Protein AF-A0A5B0SCW2-F1 (afdb_monomer_lite)

Secondary structure (DSSP, 8-state):
--------S-HHHHHHHTTSS--S--------GGGHHHHHHHHHHHIIIIITTHHHHHH----------

Organism: NCBI:txid56615

Sequence (69 aa):
MGVPYCIVKNKARLGTVVHKKTAAVVAFTDIRSEDKNELAKLVSAVKVNFLEKYEDAKRHWGGGIRLVQ

Radius of gyration: 15.96 Å; chains: 1; bounding box: 36×29×41 Å

InterPro domains:
  IPR001921 Large ribosomal subunit protein eL8, eukaryota [PR00882] (17-41)
  IPR001921 Large ribosomal subunit protein eL8, eukaryota [PR00882] (49-69)
  IPR004038 Ribosomal protein eL8/eL30/eS12/Gadd45 [PF01248] (1-39)
  IPR029064 Ribosomal protein eL30-like superfamily [G3DSA:3.30.1330.30] (1-69)
  IPR029064 Ribosomal protein eL30-like superfamily [SSF55315] (1-50)

Structure (mmCIF, N/CA/C/O backbone):
data_AF-A0A5B0SCW2-F1
#
_entry.id   AF-A0A5B0SCW2-F1
#
loop_
_atom_site.group_PDB
_atom_site.id
_atom_site.type_symbol
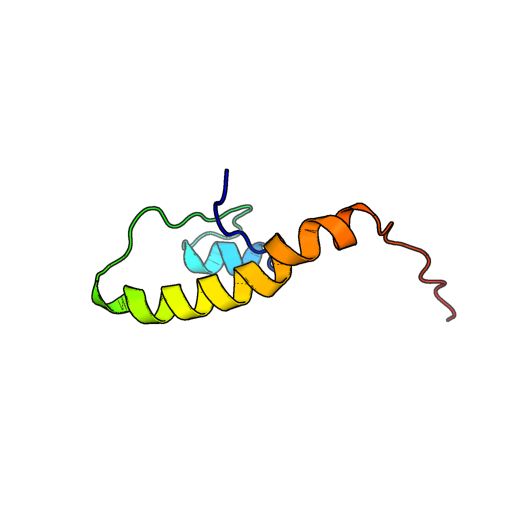_atom_site.label_atom_id
_atom_site.label_alt_id
_atom_site.label_comp_id
_atom_site.label_asym_id
_atom_site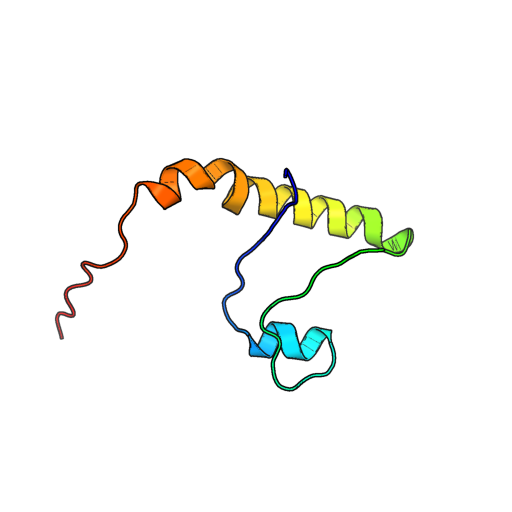.label_entity_id
_atom_site.label_seq_id
_atom_site.pdbx_PDB_ins_code
_atom_site.Cartn_x
_atom_site.Cartn_y
_atom_site.Cartn_z
_atom_site.occupancy
_atom_site.B_iso_or_equiv
_atom_site.auth_seq_id
_atom_site.auth_comp_id
_atom_site.auth_asym_id
_atom_site.auth_atom_id
_atom_site.pdbx_PDB_model_num
ATOM 1 N N . MET A 1 1 ? -4.693 16.753 -0.675 1.00 62.22 1 MET A N 1
ATOM 2 C CA . MET A 1 1 ? -5.261 15.463 -0.221 1.00 62.22 1 MET A CA 1
ATOM 3 C C . MET A 1 1 ? -4.125 14.621 0.361 1.00 62.22 1 MET A C 1
ATOM 5 O O . MET A 1 1 ? -3.388 14.014 -0.399 1.00 62.22 1 MET A O 1
ATOM 9 N N . GLY A 1 2 ? -3.908 14.658 1.682 1.00 77.25 2 GLY A N 1
ATOM 10 C CA . GLY A 1 2 ? -2.763 14.027 2.372 1.00 77.25 2 GLY A CA 1
ATOM 11 C C . GLY A 1 2 ? -2.980 12.559 2.758 1.00 77.25 2 GLY A C 1
ATOM 12 O O . GLY A 1 2 ? -2.589 12.143 3.847 1.00 77.25 2 GLY A O 1
ATOM 13 N N . VAL A 1 3 ? -3.663 11.794 1.904 1.00 87.75 3 VAL A N 1
ATOM 14 C CA . VAL A 1 3 ? -3.980 10.386 2.171 1.00 87.75 3 VAL A CA 1
ATOM 15 C C . VAL A 1 3 ? -2.744 9.531 1.861 1.00 87.75 3 VAL A C 1
ATOM 17 O O . VAL A 1 3 ? -2.217 9.624 0.751 1.00 87.75 3 VAL A O 1
ATOM 20 N N . PRO A 1 4 ? -2.253 8.711 2.808 1.00 90.88 4 PRO A N 1
ATOM 21 C CA . PRO A 1 4 ? -1.118 7.830 2.563 1.00 90.88 4 PRO A CA 1
ATOM 22 C C . PRO A 1 4 ? -1.482 6.748 1.545 1.00 90.88 4 PRO A C 1
ATOM 24 O O . PRO A 1 4 ? -2.514 6.091 1.671 1.00 90.88 4 PRO A O 1
ATOM 27 N N . TYR A 1 5 ? -0.613 6.544 0.556 1.00 91.69 5 TYR A N 1
ATOM 28 C CA . TYR A 1 5 ? -0.774 5.517 -0.468 1.00 91.69 5 TYR A CA 1
ATOM 29 C C . TYR A 1 5 ? 0.532 4.754 -0.667 1.00 91.69 5 TYR A C 1
ATOM 31 O O . TYR A 1 5 ? 1.621 5.299 -0.494 1.00 91.69 5 TYR A O 1
ATOM 39 N N . CYS A 1 6 ? 0.420 3.492 -1.064 1.00 91.56 6 CYS A N 1
ATOM 40 C CA . CYS A 1 6 ? 1.553 2.668 -1.451 1.00 91.56 6 CYS A CA 1
ATOM 41 C C . CYS A 1 6 ? 1.255 1.944 -2.763 1.00 91.56 6 CYS A C 1
ATOM 43 O O . CYS A 1 6 ? 0.116 1.574 -3.048 1.00 91.56 6 CYS A O 1
ATOM 45 N N . ILE A 1 7 ? 2.296 1.735 -3.567 1.00 91.62 7 ILE A N 1
ATOM 46 C CA . ILE A 1 7 ? 2.214 0.937 -4.789 1.00 91.62 7 ILE A CA 1
ATOM 47 C C . ILE A 1 7 ? 2.782 -0.440 -4.470 1.00 91.62 7 ILE A C 1
ATOM 49 O O . ILE A 1 7 ? 3.945 -0.577 -4.090 1.00 91.62 7 ILE A O 1
ATOM 53 N N . VAL A 1 8 ? 1.955 -1.471 -4.618 1.00 90.88 8 VAL A N 1
ATOM 54 C CA . VAL A 1 8 ? 2.349 -2.858 -4.360 1.00 90.88 8 VAL A CA 1
ATOM 55 C C . VAL A 1 8 ? 2.656 -3.597 -5.657 1.00 90.88 8 VAL A C 1
ATOM 57 O O . VAL A 1 8 ? 2.054 -3.355 -6.699 1.00 90.88 8 VAL A O 1
ATOM 60 N N . LYS A 1 9 ? 3.584 -4.556 -5.586 1.00 89.50 9 LYS A N 1
ATOM 61 C CA . LYS A 1 9 ? 4.150 -5.233 -6.764 1.00 89.50 9 LYS A CA 1
ATOM 62 C C . LYS A 1 9 ? 3.140 -6.040 -7.594 1.00 89.50 9 LYS A C 1
ATOM 64 O O . LYS A 1 9 ? 3.361 -6.231 -8.783 1.00 89.50 9 LYS A O 1
ATOM 69 N N . ASN A 1 10 ? 2.082 -6.589 -6.990 1.00 92.38 10 ASN A N 1
ATOM 70 C CA . ASN A 1 10 ? 1.213 -7.557 -7.668 1.00 92.38 10 ASN A CA 1
ATOM 71 C C . ASN A 1 10 ? -0.279 -7.356 -7.345 1.00 92.38 10 ASN A C 1
ATOM 73 O O . ASN A 1 10 ? -0.689 -7.484 -6.191 1.00 92.38 10 ASN A O 1
ATOM 77 N N . LYS A 1 11 ? -1.099 -7.157 -8.389 1.00 92.94 11 LYS A N 1
ATOM 78 C CA . LYS A 1 11 ? -2.569 -7.028 -8.309 1.00 92.94 11 LYS A CA 1
ATOM 79 C C . LYS A 1 11 ? -3.293 -8.280 -7.793 1.00 92.94 11 LYS A C 1
ATOM 81 O O . LYS A 1 11 ? -4.386 -8.186 -7.240 1.00 92.94 11 LYS A O 1
ATOM 86 N N . ALA A 1 12 ? -2.705 -9.464 -7.965 1.00 93.56 12 ALA A N 1
ATOM 87 C CA . ALA A 1 12 ? -3.249 -10.710 -7.430 1.00 93.56 12 ALA A CA 1
ATOM 88 C C . ALA A 1 12 ? -3.144 -10.747 -5.898 1.00 93.56 12 ALA A C 1
ATOM 90 O O . ALA A 1 12 ? -4.080 -11.184 -5.241 1.00 93.56 12 ALA A O 1
ATOM 91 N N . ARG A 1 13 ? -2.062 -10.196 -5.320 1.00 92.50 13 ARG A N 1
ATOM 92 C CA . ARG A 1 13 ? -1.899 -10.091 -3.857 1.00 92.50 13 ARG A CA 1
ATOM 93 C C . ARG A 1 13 ? -2.900 -9.125 -3.225 1.00 92.50 13 ARG A C 1
ATOM 95 O O . ARG A 1 13 ? -3.316 -9.332 -2.095 1.00 92.50 13 ARG A O 1
ATOM 102 N N . LEU A 1 14 ? -3.308 -8.085 -3.950 1.00 93.44 14 LEU A N 1
ATOM 103 C CA . LEU A 1 14 ? -4.430 -7.249 -3.516 1.00 93.44 14 LEU A CA 1
ATOM 104 C C . LEU A 1 14 ? -5.749 -8.027 -3.575 1.00 93.44 14 LEU A C 1
ATOM 106 O O . LEU A 1 14 ? -6.553 -7.947 -2.654 1.00 93.44 14 LEU A O 1
ATOM 110 N N . GLY A 1 15 ? -5.942 -8.829 -4.626 1.00 94.25 15 GLY A N 1
ATOM 111 C CA . GLY A 1 15 ? -7.109 -9.701 -4.770 1.00 94.25 15 GLY A CA 1
ATOM 112 C C . GLY A 1 15 ? -7.274 -10.688 -3.613 1.00 94.25 15 GLY A C 1
ATOM 113 O O . GLY A 1 15 ? -8.385 -10.846 -3.110 1.00 94.25 15 GLY A O 1
ATOM 114 N N . THR A 1 16 ? -6.179 -11.287 -3.130 1.00 94.06 16 THR A N 1
ATOM 115 C CA . THR A 1 16 ? -6.231 -12.245 -2.012 1.00 94.06 16 THR A CA 1
ATOM 116 C C . THR A 1 16 ? -6.757 -11.634 -0.713 1.00 94.06 16 THR A C 1
ATOM 118 O O . THR A 1 16 ? -7.398 -12.346 0.048 1.00 94.06 16 THR A O 1
ATOM 121 N N . VAL A 1 17 ? -6.547 -10.332 -0.476 1.00 91.06 17 VAL A N 1
ATOM 122 C CA . VAL A 1 17 ? -7.036 -9.636 0.734 1.00 91.06 17 VAL A CA 1
ATOM 123 C C . VAL A 1 17 ? -8.559 -9.481 0.724 1.00 91.06 17 VAL A C 1
ATOM 125 O O . VAL A 1 17 ? -9.192 -9.522 1.770 1.00 91.06 17 VAL A O 1
ATOM 128 N N . VAL A 1 18 ? -9.157 -9.327 -0.458 1.00 93.12 18 VAL A N 1
ATOM 129 C CA . VAL A 1 18 ? -10.604 -9.108 -0.634 1.00 93.12 18 VAL A CA 1
ATOM 130 C C . VAL A 1 18 ? -11.336 -10.346 -1.166 1.00 93.12 18 VAL A C 1
ATOM 132 O O . VAL A 1 18 ? -12.469 -10.245 -1.634 1.00 93.12 18 VAL A O 1
ATOM 135 N N . HIS A 1 19 ? -10.683 -11.514 -1.148 1.00 94.06 19 HIS A N 1
ATOM 136 C CA . HIS A 1 19 ? -11.198 -12.778 -1.690 1.00 94.06 19 HIS A CA 1
ATOM 137 C C . HIS A 1 19 ? -11.657 -12.688 -3.160 1.00 94.06 19 HIS A C 1
ATOM 139 O O . HIS A 1 19 ? -12.680 -13.246 -3.562 1.00 94.06 19 HIS A O 1
ATOM 145 N N . LYS A 1 20 ? -10.889 -11.977 -3.993 1.00 94.56 20 LYS A N 1
ATOM 146 C CA . LYS A 1 20 ? -11.095 -11.876 -5.446 1.00 94.56 20 LYS A CA 1
ATOM 147 C C . LYS A 1 20 ? -9.866 -12.377 -6.200 1.00 94.56 20 LYS A C 1
ATOM 149 O O . LYS A 1 20 ? -8.747 -12.334 -5.700 1.00 94.56 20 LYS A O 1
ATOM 154 N N . LYS A 1 21 ? -10.055 -12.787 -7.460 1.00 93.00 21 LYS A N 1
ATOM 155 C CA . LYS A 1 21 ? -8.950 -13.220 -8.339 1.00 93.00 21 LYS A CA 1
ATOM 156 C C . LYS A 1 21 ? -7.892 -12.122 -8.520 1.00 93.00 21 LYS A C 1
ATOM 158 O O . LYS A 1 21 ? -6.700 -12.405 -8.561 1.00 93.00 21 LYS A O 1
ATOM 163 N N . THR A 1 22 ? -8.327 -10.867 -8.627 1.00 94.19 22 THR A N 1
ATOM 164 C CA . THR A 1 22 ? -7.464 -9.686 -8.755 1.00 94.19 22 THR A CA 1
ATOM 165 C C . THR A 1 22 ? -8.174 -8.455 -8.203 1.00 94.19 22 THR A C 1
ATOM 167 O O . THR A 1 22 ? -9.385 -8.340 -8.378 1.00 94.19 22 THR A O 1
ATOM 170 N N . ALA A 1 23 ? -7.425 -7.508 -7.638 1.00 94.62 23 ALA A N 1
ATOM 171 C CA . ALA A 1 23 ? -7.917 -6.170 -7.313 1.00 94.62 23 ALA A CA 1
ATOM 172 C C . ALA A 1 23 ? -6.912 -5.117 -7.803 1.00 94.62 23 ALA A C 1
ATOM 174 O O . ALA A 1 23 ? -5.703 -5.307 -7.670 1.00 94.62 23 ALA A O 1
ATOM 175 N N . ALA A 1 24 ? -7.408 -4.037 -8.412 1.00 92.00 24 ALA A N 1
ATOM 176 C CA . ALA A 1 24 ? -6.561 -2.948 -8.899 1.00 92.00 24 ALA A CA 1
ATOM 177 C C . ALA A 1 24 ? -6.158 -1.993 -7.767 1.00 92.00 24 ALA A C 1
ATOM 179 O O . ALA A 1 24 ? -5.009 -1.570 -7.698 1.00 92.00 24 ALA A O 1
ATOM 180 N N . VAL A 1 25 ? -7.101 -1.686 -6.872 1.00 93.69 25 VAL A N 1
ATOM 181 C CA . VAL A 1 25 ? -6.929 -0.771 -5.740 1.00 93.69 25 VAL A CA 1
ATOM 182 C C . VAL A 1 25 ? -7.734 -1.306 -4.556 1.00 93.69 25 VAL A C 1
ATOM 184 O O . VAL A 1 25 ? -8.804 -1.884 -4.750 1.00 93.69 25 VAL A O 1
ATOM 187 N N . VAL A 1 26 ? -7.215 -1.118 -3.343 1.00 91.62 26 VAL A N 1
ATOM 188 C CA . VAL A 1 26 ? -7.909 -1.392 -2.078 1.00 91.62 26 VAL A CA 1
ATOM 189 C C . VAL A 1 26 ? -7.739 -0.167 -1.187 1.00 91.62 26 VAL A C 1
ATOM 191 O O . VAL A 1 26 ? -6.640 0.380 -1.103 1.00 91.62 26 VAL A O 1
ATOM 194 N N . ALA A 1 27 ? -8.819 0.261 -0.539 1.00 92.62 27 ALA A N 1
ATOM 195 C CA . ALA A 1 27 ? -8.812 1.366 0.408 1.00 92.62 27 ALA A CA 1
ATOM 196 C C . ALA A 1 27 ? -9.437 0.905 1.726 1.00 92.62 27 ALA A C 1
ATOM 198 O O . ALA A 1 27 ? -10.503 0.292 1.726 1.00 92.62 27 ALA A O 1
ATOM 199 N N . PHE A 1 28 ? -8.767 1.207 2.835 1.00 89.75 28 PHE A N 1
ATOM 200 C CA . PHE A 1 28 ? -9.311 1.010 4.173 1.00 89.75 28 PHE A CA 1
ATOM 201 C C . PHE A 1 28 ? -10.039 2.290 4.585 1.00 89.75 28 PHE A C 1
ATOM 203 O O . PHE A 1 28 ? -9.416 3.351 4.632 1.00 89.75 28 PHE A O 1
ATOM 210 N N . THR A 1 29 ? -11.343 2.205 4.847 1.00 90.94 29 THR A N 1
ATOM 211 C CA . THR A 1 29 ? -12.140 3.338 5.352 1.00 90.94 29 THR A CA 1
ATOM 212 C C . THR A 1 29 ? -12.212 3.327 6.872 1.00 90.94 29 THR A C 1
ATOM 214 O O . THR A 1 29 ? -12.053 4.365 7.505 1.00 90.94 29 THR A O 1
ATOM 217 N N . ASP A 1 30 ? -12.363 2.134 7.445 1.00 90.12 30 ASP A N 1
ATOM 218 C CA . ASP A 1 30 ? -12.565 1.912 8.867 1.00 90.12 30 ASP A CA 1
ATOM 219 C C . ASP A 1 30 ? -11.694 0.758 9.346 1.00 90.12 30 ASP A C 1
ATOM 221 O O . ASP A 1 30 ? -11.422 -0.195 8.611 1.00 90.12 30 ASP A O 1
ATOM 225 N N . ILE A 1 31 ? -11.260 0.851 10.599 1.00 91.00 31 ILE A N 1
ATOM 226 C CA . ILE A 1 31 ? -10.447 -0.169 11.254 1.00 91.00 31 ILE A CA 1
ATOM 227 C C . ILE A 1 31 ? -10.957 -0.451 12.654 1.00 91.00 31 ILE A C 1
ATOM 229 O O . ILE A 1 31 ? -11.486 0.426 13.344 1.00 91.00 31 ILE A O 1
ATOM 233 N N . ARG A 1 32 ? -10.746 -1.688 13.092 1.00 94.56 32 ARG A N 1
ATOM 234 C CA . ARG A 1 32 ? -11.020 -2.099 14.464 1.00 94.56 32 ARG A CA 1
ATOM 235 C C . ARG A 1 32 ? -9.986 -1.453 15.386 1.00 94.56 32 ARG A C 1
ATOM 237 O O . ARG A 1 32 ? -8.857 -1.168 14.985 1.00 94.56 32 ARG A O 1
ATOM 244 N N . SER A 1 33 ? -10.372 -1.187 16.631 1.00 92.19 33 SER A N 1
ATOM 245 C CA . SER A 1 33 ? -9.495 -0.495 17.587 1.00 92.19 33 SER A CA 1
ATOM 246 C C . SER A 1 33 ? -8.230 -1.284 17.929 1.00 92.19 33 SER A C 1
ATOM 248 O O . SER A 1 33 ? -7.208 -0.670 18.220 1.00 92.19 33 SER A O 1
ATOM 250 N N . GLU A 1 34 ? -8.293 -2.612 17.860 1.00 95.00 34 GLU A N 1
ATOM 251 C CA . GLU A 1 34 ? -7.167 -3.522 18.102 1.00 95.00 34 GLU A CA 1
ATOM 252 C C . GLU A 1 34 ? -6.033 -3.356 17.072 1.00 95.00 34 GLU A C 1
ATOM 254 O O . GLU A 1 34 ? -4.861 -3.335 17.444 1.00 95.00 34 GLU A O 1
ATOM 259 N N . ASP A 1 35 ? -6.369 -3.091 15.807 1.00 93.75 35 ASP A N 1
ATOM 260 C CA . ASP A 1 35 ? -5.401 -3.027 14.703 1.00 93.75 35 ASP A CA 1
ATOM 261 C C . ASP A 1 35 ? -4.782 -1.628 14.509 1.00 93.75 35 ASP A C 1
ATOM 263 O O . ASP A 1 35 ? -3.879 -1.430 13.688 1.00 93.75 35 ASP A O 1
ATOM 267 N N . LYS A 1 36 ? -5.242 -0.622 15.270 1.00 92.25 36 LYS A N 1
ATOM 268 C CA . LYS A 1 36 ? -4.830 0.789 15.114 1.00 92.25 36 LYS A CA 1
ATOM 269 C C . LYS A 1 36 ? -3.322 0.987 15.203 1.00 92.25 36 LYS A C 1
ATOM 271 O O . LYS A 1 36 ? -2.752 1.729 14.403 1.00 92.25 36 LYS A O 1
ATOM 276 N N . ASN A 1 37 ? -2.672 0.327 16.159 1.00 93.88 37 ASN A N 1
ATOM 277 C CA . ASN A 1 37 ? -1.234 0.481 16.374 1.00 93.88 37 ASN A CA 1
ATOM 278 C C . ASN A 1 37 ? -0.405 -0.144 15.250 1.00 93.88 37 ASN A C 1
ATOM 280 O O . ASN A 1 37 ? 0.635 0.399 14.872 1.00 93.88 37 ASN A O 1
ATOM 284 N N . GLU A 1 38 ? -0.850 -1.274 14.707 1.00 93.38 38 GLU A N 1
ATO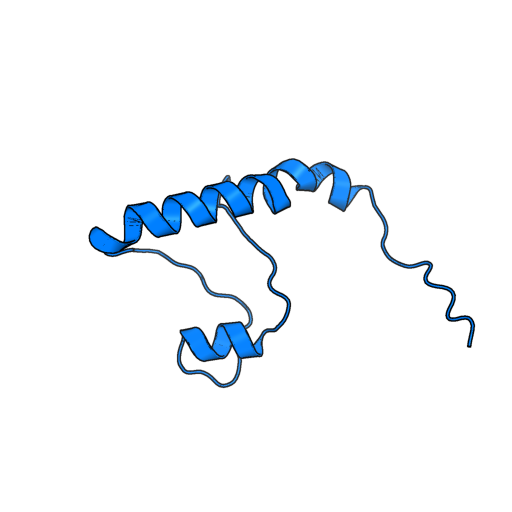M 285 C CA . GLU A 1 38 ? -0.147 -1.949 13.621 1.00 93.38 38 GLU A CA 1
ATOM 286 C C . GLU A 1 38 ? -0.300 -1.178 12.308 1.00 93.38 38 GLU A C 1
ATOM 288 O O . GLU A 1 38 ? 0.695 -0.916 11.622 1.00 93.38 38 GLU A O 1
ATOM 293 N N . LEU A 1 39 ? -1.509 -0.678 12.025 1.00 92.56 39 LEU A N 1
ATOM 294 C CA . LEU A 1 39 ? -1.727 0.192 10.875 1.00 92.56 39 LEU A CA 1
ATOM 295 C C . LEU A 1 39 ? -0.923 1.495 10.986 1.00 92.56 39 LEU A C 1
ATOM 297 O O . LEU A 1 39 ? -0.352 1.938 9.992 1.00 92.56 39 LEU A O 1
ATOM 301 N N . ALA A 1 40 ? -0.822 2.100 12.174 1.00 92.50 40 ALA A N 1
ATOM 302 C CA . ALA A 1 40 ? -0.049 3.328 12.366 1.00 92.50 40 ALA A CA 1
ATOM 303 C C . ALA A 1 40 ? 1.433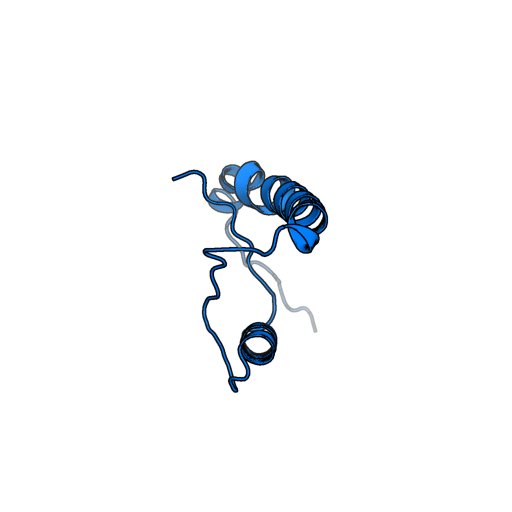 3.147 11.992 1.00 92.50 40 ALA A C 1
ATOM 305 O O . ALA A 1 40 ? 2.007 4.002 11.313 1.00 92.50 40 ALA A O 1
ATOM 306 N N . LYS A 1 41 ? 2.044 2.011 12.361 1.00 94.31 41 LYS A N 1
ATOM 307 C CA . LYS A 1 41 ? 3.423 1.671 11.963 1.00 94.31 41 LYS A CA 1
ATOM 308 C C . LYS A 1 41 ? 3.556 1.542 10.444 1.00 94.31 41 LYS A C 1
ATOM 310 O O . LYS A 1 41 ? 4.482 2.104 9.856 1.00 94.31 41 LYS A O 1
ATOM 315 N N . LEU A 1 42 ? 2.609 0.851 9.807 1.00 92.31 42 LEU A N 1
ATOM 316 C CA . LEU A 1 42 ? 2.540 0.700 8.351 1.00 92.31 42 LEU A CA 1
ATOM 317 C C . LEU A 1 42 ? 2.411 2.051 7.639 1.00 92.31 42 LEU A C 1
ATOM 319 O O . LEU A 1 42 ? 3.154 2.329 6.700 1.00 92.31 42 LEU A O 1
ATOM 323 N N . VAL A 1 43 ? 1.512 2.916 8.108 1.00 92.12 43 VAL A N 1
ATOM 324 C CA . VAL A 1 43 ? 1.287 4.249 7.536 1.00 92.12 43 VAL A CA 1
ATOM 325 C C . VAL A 1 43 ? 2.549 5.105 7.624 1.00 92.12 43 VAL A C 1
ATOM 327 O O . VAL A 1 43 ? 2.896 5.759 6.642 1.00 92.12 43 VAL A O 1
ATOM 330 N N . SER A 1 44 ? 3.264 5.078 8.751 1.00 92.62 44 SER A N 1
ATOM 331 C CA . SER A 1 44 ? 4.532 5.802 8.905 1.00 92.62 44 SER A CA 1
ATOM 332 C C . SER A 1 44 ? 5.588 5.332 7.902 1.00 92.62 44 SER A C 1
ATOM 334 O O . SER A 1 44 ? 6.189 6.155 7.216 1.00 92.62 44 SER A O 1
ATOM 336 N N . ALA A 1 45 ? 5.756 4.016 7.733 1.00 91.62 45 ALA A N 1
ATOM 337 C CA . ALA A 1 45 ? 6.686 3.467 6.745 1.00 91.62 45 ALA A CA 1
ATOM 338 C C . ALA A 1 45 ? 6.293 3.824 5.298 1.00 91.62 45 ALA A C 1
ATOM 340 O O . ALA A 1 45 ? 7.155 4.091 4.458 1.00 91.62 45 ALA A O 1
ATOM 341 N N . VAL A 1 46 ? 4.994 3.848 4.991 1.00 92.44 46 VAL A N 1
ATOM 342 C CA . VAL A 1 46 ? 4.479 4.198 3.660 1.00 92.44 46 VAL A CA 1
ATOM 343 C C . VAL A 1 46 ? 4.688 5.677 3.342 1.00 92.44 46 VAL A C 1
ATOM 345 O O . VAL A 1 46 ? 5.128 6.002 2.239 1.00 92.44 46 VAL A O 1
ATOM 348 N N . LYS A 1 47 ? 4.424 6.574 4.299 1.00 90.38 47 LYS A N 1
ATOM 349 C CA . LYS A 1 47 ? 4.595 8.023 4.113 1.00 90.38 47 LYS A CA 1
ATOM 350 C C . LYS A 1 47 ? 6.025 8.382 3.707 1.00 90.38 47 LYS A C 1
ATOM 352 O O . LYS A 1 47 ? 6.205 9.063 2.700 1.00 90.38 47 LYS A O 1
ATOM 357 N N . VAL A 1 48 ? 7.015 7.838 4.415 1.00 90.25 48 VAL A N 1
ATOM 358 C CA . VAL A 1 48 ? 8.441 8.078 4.133 1.00 90.25 48 VAL A CA 1
ATOM 359 C C . VAL A 1 48 ? 8.844 7.576 2.744 1.00 90.25 48 VAL A C 1
ATOM 361 O O . VAL A 1 48 ? 9.662 8.178 2.053 1.00 90.25 48 VAL A O 1
ATOM 364 N N . ASN A 1 49 ? 8.269 6.460 2.291 1.00 87.94 49 ASN A N 1
ATOM 365 C CA . ASN A 1 49 ? 8.664 5.864 1.017 1.00 87.94 49 ASN A CA 1
ATOM 366 C C . ASN A 1 49 ? 7.961 6.454 -0.207 1.00 87.94 49 ASN A C 1
ATOM 368 O O . ASN A 1 49 ? 8.567 6.473 -1.274 1.00 87.94 49 ASN A O 1
ATOM 372 N N . PHE A 1 50 ? 6.712 6.903 -0.080 1.00 87.50 50 PHE A N 1
ATOM 373 C CA . PHE A 1 50 ? 5.904 7.309 -1.236 1.00 87.50 50 PHE A CA 1
ATOM 374 C C . PHE A 1 50 ? 5.525 8.787 -1.237 1.00 87.50 50 PHE A C 1
ATOM 376 O O . PHE A 1 50 ? 5.578 9.408 -2.292 1.00 87.50 50 PHE A O 1
ATOM 383 N N . LEU A 1 51 ? 5.149 9.354 -0.087 1.00 84.69 51 LEU A N 1
ATOM 384 C CA . LEU A 1 51 ? 4.719 10.753 -0.008 1.00 84.69 51 LEU A CA 1
ATOM 385 C C . LEU A 1 51 ? 5.915 11.705 0.003 1.00 84.69 51 LEU A C 1
ATOM 387 O O . LEU A 1 51 ? 5.926 12.666 -0.756 1.00 84.69 51 LEU A O 1
ATOM 391 N N . GLU A 1 52 ? 6.933 11.423 0.818 1.00 84.69 52 GLU A N 1
ATOM 392 C CA . GLU A 1 52 ? 8.122 12.284 0.915 1.00 84.69 52 GLU A CA 1
ATOM 393 C C . GLU A 1 52 ? 8.982 12.222 -0.354 1.00 84.69 52 GLU A C 1
AT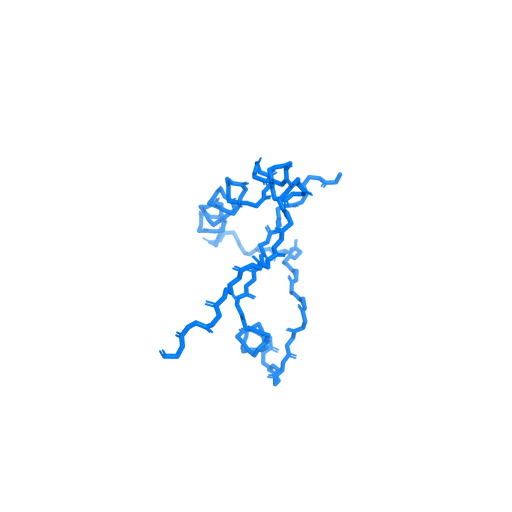OM 395 O O . GLU A 1 52 ? 9.477 13.242 -0.819 1.00 84.69 52 GLU A O 1
ATOM 400 N N . LYS A 1 53 ? 9.083 11.041 -0.975 1.00 85.31 53 LYS A N 1
ATOM 401 C CA . LYS A 1 53 ? 9.850 10.825 -2.216 1.00 85.31 53 LYS A CA 1
ATOM 402 C C . LYS A 1 53 ? 9.072 11.151 -3.492 1.00 85.31 53 LYS A C 1
ATOM 404 O O . LYS A 1 53 ? 9.569 10.905 -4.590 1.00 85.31 53 LYS A O 1
ATOM 409 N N . TYR A 1 54 ? 7.844 11.660 -3.376 1.00 84.88 54 TYR A N 1
ATOM 410 C CA . TYR A 1 54 ? 6.989 11.932 -4.532 1.00 84.88 54 TYR A CA 1
ATOM 411 C C . TYR A 1 54 ? 7.627 12.944 -5.493 1.00 84.88 54 TYR A C 1
ATOM 413 O O . TYR A 1 54 ? 7.632 12.732 -6.707 1.00 84.88 54 TYR A O 1
ATOM 421 N N . GLU A 1 55 ? 8.202 14.017 -4.946 1.00 83.62 55 GLU A N 1
ATOM 422 C CA . GLU A 1 55 ? 8.850 15.070 -5.734 1.00 83.62 55 GLU A CA 1
ATOM 423 C C . GLU A 1 55 ? 10.066 14.551 -6.507 1.00 83.62 55 GLU A C 1
ATOM 425 O O . GLU A 1 55 ? 10.242 14.892 -7.679 1.00 83.62 55 GLU A O 1
ATOM 430 N N . ASP A 1 56 ? 10.862 13.677 -5.891 1.00 83.62 56 ASP A N 1
ATOM 431 C CA . ASP A 1 56 ? 12.016 13.049 -6.536 1.00 83.62 56 ASP A CA 1
ATOM 432 C C . ASP A 1 56 ? 11.581 12.068 -7.629 1.00 83.62 56 ASP A C 1
ATOM 434 O O . ASP A 1 56 ? 12.081 12.112 -8.754 1.00 83.62 56 ASP A O 1
ATOM 438 N N . ALA A 1 57 ? 10.595 11.217 -7.330 1.00 83.31 57 ALA A N 1
ATOM 439 C CA . ALA A 1 57 ? 10.072 10.235 -8.275 1.00 83.31 57 ALA A CA 1
ATOM 440 C C . ALA A 1 57 ? 9.461 10.891 -9.522 1.00 83.31 57 ALA A C 1
ATOM 442 O O . ALA A 1 57 ? 9.609 10.373 -10.625 1.00 83.31 57 ALA A O 1
ATOM 443 N N . LYS A 1 58 ? 8.813 12.053 -9.377 1.00 84.50 58 LYS A N 1
ATOM 444 C CA . LYS A 1 58 ? 8.224 12.801 -10.498 1.00 84.50 58 LYS A CA 1
ATOM 445 C C . LYS A 1 58 ? 9.273 13.353 -11.468 1.00 84.50 58 LYS A C 1
ATOM 447 O O . LYS A 1 58 ? 8.991 13.510 -12.653 1.00 84.50 58 LYS A O 1
ATOM 452 N N . ARG A 1 59 ? 10.466 13.682 -10.968 1.00 87.88 59 ARG A N 1
ATOM 453 C CA . ARG A 1 59 ? 11.567 14.257 -11.761 1.00 87.88 59 ARG A CA 1
ATOM 454 C C . ARG A 1 59 ? 12.434 13.187 -12.419 1.00 87.88 59 ARG A C 1
ATOM 456 O O . ARG A 1 59 ? 13.225 13.504 -13.305 1.00 87.88 59 ARG A O 1
ATOM 463 N N . HIS A 1 60 ? 12.281 11.932 -12.004 1.00 83.12 60 HIS A N 1
ATOM 464 C CA . HIS A 1 60 ? 13.054 10.813 -12.509 1.00 83.12 60 HIS A CA 1
ATOM 465 C C . HIS A 1 60 ? 12.287 10.060 -13.601 1.00 83.12 60 HIS A C 1
ATOM 467 O O . HIS A 1 60 ? 11.263 9.426 -13.350 1.00 83.12 60 HIS A O 1
ATOM 473 N N . TRP A 1 61 ? 12.802 10.103 -14.829 1.00 84.81 61 TRP A N 1
ATOM 474 C CA . TRP A 1 61 ? 12.260 9.321 -15.935 1.00 84.81 61 TRP A CA 1
ATOM 475 C C . TRP A 1 61 ? 12.829 7.903 -15.867 1.00 84.81 61 TRP A C 1
ATOM 477 O O . TRP A 1 61 ? 14.040 7.712 -15.938 1.00 84.81 61 TRP A O 1
ATOM 487 N N . GLY A 1 62 ? 11.957 6.907 -15.705 1.00 83.50 62 GLY A N 1
ATOM 488 C CA . GLY A 1 62 ? 12.357 5.501 -15.764 1.00 83.50 62 GLY A CA 1
ATOM 489 C C . GLY A 1 62 ? 12.738 5.063 -17.184 1.00 83.50 62 GLY A C 1
ATOM 490 O O . GLY A 1 62 ? 12.327 5.676 -18.167 1.00 83.50 62 GLY A O 1
ATOM 491 N N . GLY A 1 63 ? 13.495 3.970 -17.296 1.00 83.44 63 GLY A N 1
ATOM 492 C CA . GLY A 1 63 ? 14.010 3.448 -18.568 1.00 83.44 63 GLY A CA 1
ATOM 493 C C . GLY A 1 63 ? 15.541 3.422 -18.597 1.00 83.44 63 GLY A C 1
ATOM 494 O O . GLY A 1 63 ? 16.185 3.666 -17.584 1.00 83.44 63 GLY A O 1
ATOM 495 N N . GLY A 1 64 ? 16.141 3.076 -19.738 1.00 73.12 64 GLY A N 1
ATOM 496 C CA . GLY A 1 64 ? 17.606 3.064 -19.887 1.00 73.12 64 GLY A CA 1
ATOM 497 C C . GLY A 1 64 ? 18.312 1.782 -19.428 1.00 73.12 64 GLY A C 1
ATOM 498 O O . GLY A 1 64 ? 19.539 1.724 -19.442 1.00 73.12 64 GLY A O 1
ATOM 499 N N . ILE A 1 65 ? 17.567 0.726 -19.085 1.00 73.38 65 ILE A N 1
ATOM 500 C CA . ILE A 1 65 ? 18.145 -0.616 -18.946 1.00 73.38 65 ILE A CA 1
ATOM 501 C C . ILE A 1 65 ? 18.537 -1.091 -20.350 1.00 73.38 65 ILE A C 1
ATOM 503 O O . ILE A 1 65 ? 17.698 -1.553 -21.123 1.00 73.38 65 ILE A O 1
ATOM 507 N N . ARG A 1 66 ? 19.819 -0.947 -20.700 1.00 68.19 66 ARG A N 1
ATOM 508 C CA . ARG A 1 66 ? 20.409 -1.641 -21.846 1.00 68.19 66 ARG A CA 1
ATOM 509 C C . ARG A 1 66 ? 20.517 -3.112 -21.451 1.00 68.19 66 ARG A C 1
ATOM 511 O O . ARG A 1 66 ? 21.349 -3.464 -20.621 1.00 68.19 66 ARG A O 1
ATOM 518 N N . LEU A 1 67 ? 19.652 -3.952 -22.015 1.00 63.31 67 LEU A N 1
ATOM 519 C CA . LEU A 1 67 ? 19.808 -5.401 -21.940 1.00 63.31 67 LEU A CA 1
ATOM 520 C C . LEU A 1 67 ? 21.097 -5.751 -22.694 1.00 63.31 67 LEU A C 1
ATOM 522 O O . LEU A 1 67 ? 21.110 -5.764 -23.922 1.00 63.31 67 LEU A O 1
ATOM 526 N N . VAL A 1 68 ? 22.196 -5.938 -21.966 1.00 60.59 68 VAL A N 1
ATOM 527 C CA .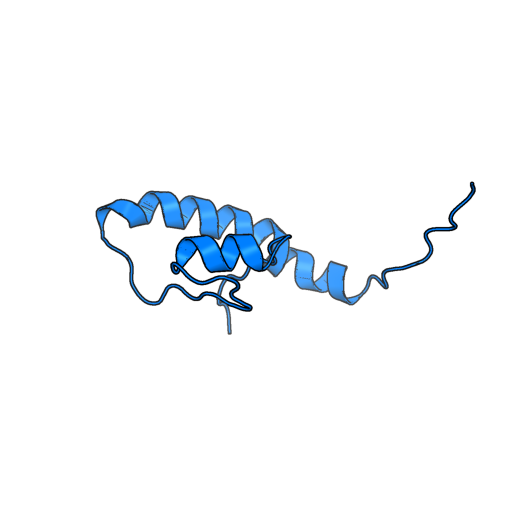 VAL A 1 68 ? 23.351 -6.666 -22.489 1.00 60.59 68 VAL A CA 1
ATOM 528 C C . VAL A 1 68 ? 23.129 -8.116 -22.092 1.00 60.59 68 VAL A C 1
ATOM 530 O O . VAL A 1 68 ? 22.920 -8.417 -20.916 1.00 60.59 68 VAL A O 1
ATOM 533 N N . GLN A 1 69 ? 23.042 -8.939 -23.127 1.00 45.62 69 GLN A N 1
ATOM 534 C CA . GLN A 1 69 ? 22.868 -10.381 -23.094 1.00 45.62 69 GLN A CA 1
ATOM 535 C C . GLN A 1 69 ? 24.139 -11.075 -22.601 1.00 45.62 69 GLN A C 1
ATOM 537 O O . GLN A 1 69 ? 25.235 -10.522 -22.854 1.00 45.62 69 GLN A O 1
#

pLDDT: mean 87.62, std 9.28, range [45.62, 95.0]

Foldseek 3Di:
DPDQDDDDDAQCVVCVVVVHSGDPDDDDPDDDPVCVVVVVVVSVVRCVPDVVCVVVVVPDDDDDPPPDD